Protein AF-A0A258BE53-F1 (afdb_monomer)

pLDDT: mean 77.47, std 18.49, range [34.22, 96.88]

Mean predicted aligned error: 16.56 Å

Structure (mmCIF, N/CA/C/O backbone):
data_AF-A0A258BE53-F1
#
_entry.id   AF-A0A258BE53-F1
#
loop_
_atom_site.group_PDB
_atom_site.id
_atom_site.type_symbol
_atom_site.label_atom_id
_atom_site.label_alt_id
_atom_site.label_comp_id
_atom_site.label_asym_id
_atom_site.label_entity_id
_atom_site.label_seq_id
_atom_site.pdbx_PDB_ins_code
_atom_site.Cartn_x
_atom_site.Cartn_y
_atom_site.Cartn_z
_atom_site.occupancy
_atom_site.B_iso_or_equiv
_atom_site.auth_seq_id
_atom_site.auth_comp_id
_atom_site.auth_asym_id
_atom_site.auth_atom_id
_atom_site.pdbx_PDB_model_num
ATOM 1 N N . MET A 1 1 ? 26.816 39.003 -38.445 1.00 36.84 1 MET A N 1
ATOM 2 C CA . MET A 1 1 ? 25.922 38.685 -37.306 1.00 36.84 1 MET A CA 1
ATOM 3 C C . MET A 1 1 ? 26.754 38.633 -36.028 1.00 36.84 1 MET A C 1
ATOM 5 O O . MET A 1 1 ? 27.629 37.796 -35.931 1.00 36.84 1 MET A O 1
ATOM 9 N N . SER A 1 2 ? 26.745 39.691 -35.216 1.00 37.81 2 SER A N 1
ATOM 10 C CA . SER A 1 2 ? 25.893 39.882 -34.023 1.00 37.81 2 SER A CA 1
ATOM 11 C C . SER A 1 2 ? 26.375 39.076 -32.807 1.00 37.81 2 SER A C 1
ATOM 13 O O . SER A 1 2 ? 25.897 37.981 -32.551 1.00 37.81 2 SER A O 1
ATOM 15 N N . SER A 1 3 ? 27.311 39.652 -32.047 1.00 34.22 3 SER A N 1
ATOM 16 C CA . SER A 1 3 ? 27.552 39.275 -30.652 1.00 34.22 3 SER A CA 1
ATOM 17 C C . SER A 1 3 ? 27.103 40.458 -29.798 1.00 34.22 3 SER A C 1
ATOM 19 O O . SER A 1 3 ? 27.764 41.496 -29.753 1.00 34.22 3 SER A O 1
ATOM 21 N N . LYS A 1 4 ? 25.884 40.365 -29.256 1.00 38.06 4 LYS A N 1
ATOM 22 C CA . LYS A 1 4 ? 25.271 41.420 -28.445 1.00 38.06 4 LYS A CA 1
ATOM 23 C C . LYS A 1 4 ? 25.918 41.414 -27.062 1.00 38.06 4 LYS A C 1
ATOM 25 O O . LYS A 1 4 ? 25.812 40.443 -26.319 1.00 38.06 4 LYS A O 1
ATOM 30 N N . SER A 1 5 ? 26.577 42.522 -26.746 1.00 43.56 5 SER A N 1
ATOM 31 C CA . SER A 1 5 ? 27.077 42.865 -25.422 1.00 43.56 5 SER A CA 1
ATOM 32 C C . SER A 1 5 ? 25.920 42.894 -24.420 1.00 43.56 5 SER A C 1
ATOM 34 O O . SER A 1 5 ? 24.988 43.688 -24.543 1.00 43.56 5 SER A O 1
ATOM 36 N N . ASN A 1 6 ? 25.963 42.014 -23.418 1.00 42.28 6 ASN A N 1
ATOM 37 C CA . ASN A 1 6 ? 24.974 42.027 -22.347 1.00 42.28 6 ASN A CA 1
ATOM 38 C C . ASN A 1 6 ? 25.401 43.013 -21.259 1.00 42.28 6 ASN A C 1
ATOM 40 O O . ASN A 1 6 ? 26.419 42.876 -20.586 1.00 42.28 6 ASN A O 1
ATOM 44 N N . THR A 1 7 ? 24.582 44.051 -21.179 1.00 40.09 7 THR A N 1
ATOM 45 C CA . THR A 1 7 ? 24.640 45.253 -20.362 1.00 40.09 7 THR A CA 1
ATOM 46 C C . THR A 1 7 ? 24.889 44.958 -18.881 1.00 40.09 7 THR A C 1
ATOM 48 O O . THR A 1 7 ? 24.060 44.347 -18.207 1.00 40.09 7 THR A O 1
ATOM 51 N N . PHE A 1 8 ? 26.001 45.477 -18.356 1.00 51.31 8 PHE A N 1
ATOM 52 C CA . PHE A 1 8 ? 26.287 45.571 -16.925 1.00 51.31 8 PHE A CA 1
ATOM 53 C C . PHE A 1 8 ? 25.278 46.533 -16.277 1.00 51.31 8 PHE A C 1
ATOM 55 O O . PHE A 1 8 ? 25.459 47.753 -16.262 1.00 51.31 8 PHE A O 1
ATOM 62 N N . LYS A 1 9 ? 24.152 45.996 -15.797 1.00 51.31 9 LYS A N 1
ATOM 63 C CA . LYS A 1 9 ? 23.159 46.772 -15.050 1.00 51.31 9 LYS A CA 1
ATOM 64 C 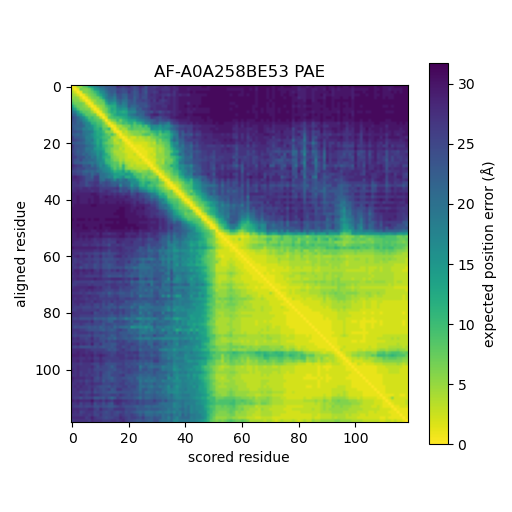C . LYS A 1 9 ? 23.722 47.079 -13.664 1.00 51.31 9 LYS A C 1
ATOM 66 O O . LYS A 1 9 ? 23.693 46.234 -12.775 1.00 51.31 9 LYS A O 1
ATOM 71 N N . LYS A 1 10 ? 24.203 48.316 -13.490 1.00 54.47 10 LYS A N 1
ATOM 72 C CA . LYS A 1 10 ? 24.357 48.977 -12.185 1.00 54.47 10 LYS A CA 1
ATOM 73 C C . LYS A 1 10 ? 23.069 48.772 -11.384 1.00 54.47 10 LYS A C 1
ATOM 75 O O . LYS A 1 10 ? 22.042 49.366 -11.708 1.00 54.47 10 LYS A O 1
ATOM 80 N N . LEU A 1 11 ? 23.125 47.949 -10.344 1.00 50.16 11 LEU A N 1
ATOM 81 C CA . LEU A 1 11 ? 22.054 47.828 -9.365 1.00 50.16 11 LEU A CA 1
ATOM 82 C C . LEU A 1 11 ? 22.609 48.228 -8.004 1.00 50.16 11 LEU A C 1
ATOM 84 O O . LEU A 1 11 ? 23.573 47.671 -7.490 1.00 50.16 11 LEU A O 1
ATOM 88 N N . THR A 1 12 ? 22.001 49.285 -7.487 1.00 52.53 12 THR A N 1
ATOM 89 C CA . THR A 1 12 ? 22.271 49.952 -6.223 1.00 52.53 12 THR A CA 1
ATOM 90 C C . THR A 1 12 ? 22.256 48.965 -5.049 1.00 52.53 12 THR A C 1
ATOM 92 O O . THR A 1 12 ? 21.366 48.120 -4.925 1.00 52.53 12 THR A O 1
ATOM 95 N N . GLY A 1 13 ? 23.274 49.082 -4.190 1.00 56.75 13 GLY A N 1
ATOM 96 C CA . GLY A 1 13 ? 23.774 48.032 -3.294 1.00 56.75 13 GLY A CA 1
ATOM 97 C C . GLY A 1 13 ? 22.817 47.441 -2.254 1.00 56.75 13 GLY A C 1
ATOM 98 O O . GLY A 1 13 ? 23.147 46.421 -1.672 1.00 56.75 13 GLY A O 1
ATOM 99 N N . SER A 1 14 ? 21.619 47.987 -2.039 1.00 56.69 14 SER A N 1
ATOM 100 C CA . SER A 1 14 ? 20.664 47.442 -1.056 1.00 56.69 14 SER A CA 1
ATOM 101 C C . SER A 1 14 ? 19.747 46.351 -1.639 1.00 56.69 14 SER A C 1
ATOM 103 O O . SER A 1 14 ? 19.469 45.347 -0.986 1.00 56.69 14 SER A O 1
ATOM 105 N N . LYS A 1 15 ? 19.341 46.476 -2.911 1.00 57.78 15 LYS A N 1
ATOM 106 C CA . LYS A 1 15 ? 18.395 45.545 -3.565 1.00 57.78 15 LYS A CA 1
ATOM 107 C C . LYS A 1 15 ? 19.070 44.238 -3.996 1.00 57.78 15 LYS A C 1
ATOM 109 O O . LYS A 1 15 ? 18.453 43.179 -3.977 1.00 57.78 15 LYS A O 1
ATOM 114 N N . SER A 1 16 ? 20.360 44.316 -4.337 1.00 57.75 16 SER A N 1
ATOM 115 C CA . SER A 1 16 ? 21.184 43.167 -4.732 1.00 57.75 16 SER A CA 1
ATOM 116 C C . SER A 1 16 ? 21.460 42.214 -3.566 1.00 57.75 16 SER A C 1
ATOM 118 O O . SER A 1 16 ? 21.473 41.001 -3.758 1.00 57.75 16 SER A O 1
ATOM 120 N N . LEU A 1 17 ? 21.646 42.754 -2.356 1.00 60.38 17 LEU A N 1
ATOM 121 C CA . LEU A 1 17 ? 21.805 41.958 -1.137 1.00 60.38 17 LEU A CA 1
ATOM 122 C C . LEU A 1 17 ? 20.520 41.194 -0.814 1.00 60.38 17 LEU A C 1
ATOM 124 O O . LEU A 1 17 ? 20.570 40.005 -0.516 1.00 60.38 17 LEU A O 1
ATOM 128 N N . TRP A 1 18 ? 19.364 41.845 -0.961 1.00 66.31 18 TRP A N 1
ATOM 129 C CA . TRP A 1 18 ? 18.077 41.223 -0.664 1.00 66.31 18 TRP A CA 1
ATOM 130 C C . TRP A 1 18 ? 17.723 40.110 -1.659 1.00 66.31 18 TRP A C 1
ATOM 132 O O . TRP A 1 18 ? 17.343 39.018 -1.245 1.00 66.31 18 TRP A O 1
ATOM 142 N N . CYS A 1 19 ? 17.961 40.319 -2.958 1.00 66.44 19 CYS A N 1
ATOM 143 C CA . CYS A 1 19 ? 17.810 39.268 -3.969 1.00 66.44 19 CYS A CA 1
ATOM 144 C C . CYS A 1 19 ? 18.753 38.075 -3.738 1.00 66.44 19 CYS A C 1
ATOM 146 O O . CYS A 1 19 ? 18.335 36.938 -3.937 1.00 66.44 19 CYS A O 1
ATOM 148 N N . SER A 1 20 ? 19.991 38.316 -3.292 1.00 71.38 20 SER A N 1
ATOM 149 C CA . SER A 1 20 ? 20.946 37.242 -2.987 1.00 71.38 20 SER A CA 1
ATOM 150 C C . SER A 1 20 ? 20.517 36.430 -1.759 1.00 71.38 20 SER A C 1
ATOM 152 O O . SER A 1 20 ? 20.527 35.205 -1.804 1.00 71.38 20 SER A O 1
ATOM 154 N N . VAL A 1 21 ? 20.037 37.084 -0.694 1.00 76.75 21 VAL A N 1
ATOM 155 C CA . VAL A 1 21 ? 19.509 36.398 0.501 1.00 76.75 21 VAL A CA 1
ATOM 156 C C . VAL A 1 21 ? 18.272 35.562 0.164 1.00 76.75 21 VAL A C 1
ATOM 158 O O . VAL A 1 21 ? 18.188 34.410 0.582 1.00 76.75 21 VAL A O 1
ATOM 161 N N . PHE A 1 22 ? 17.338 36.092 -0.634 1.00 79.94 22 PHE A N 1
ATOM 162 C CA . PHE A 1 22 ? 16.182 35.313 -1.090 1.00 79.94 22 PHE A CA 1
ATOM 163 C C . PHE A 1 22 ? 16.595 34.132 -1.977 1.00 79.94 22 PHE A C 1
ATOM 165 O O . PHE A 1 22 ? 16.084 33.029 -1.790 1.00 79.94 22 PHE A O 1
ATOM 172 N N . ALA A 1 23 ? 17.549 34.324 -2.893 1.00 79.00 23 ALA A N 1
ATOM 173 C CA . ALA A 1 23 ? 18.056 33.246 -3.738 1.00 79.00 23 ALA A CA 1
ATOM 174 C C . ALA A 1 23 ? 18.759 32.147 -2.919 1.00 79.00 23 ALA A C 1
ATOM 176 O O . ALA A 1 23 ? 18.492 30.966 -3.132 1.00 79.00 23 ALA A O 1
ATOM 177 N N . ILE A 1 24 ? 19.597 32.518 -1.945 1.00 77.12 24 ILE A N 1
ATOM 178 C CA . ILE A 1 24 ? 20.299 31.570 -1.065 1.00 77.12 24 ILE A CA 1
ATOM 179 C C . ILE A 1 24 ? 19.302 30.810 -0.177 1.00 77.12 24 ILE A C 1
ATOM 181 O O . ILE A 1 24 ? 19.406 29.590 -0.060 1.00 77.12 24 ILE A O 1
ATOM 185 N N . SER A 1 25 ? 18.293 31.487 0.382 1.00 80.00 25 SER A N 1
ATOM 186 C CA . SER A 1 25 ? 17.240 30.838 1.177 1.00 80.00 25 SER A CA 1
ATOM 187 C C . SER A 1 25 ? 16.433 29.819 0.367 1.00 80.00 25 SER A C 1
ATOM 189 O O . SER A 1 25 ? 16.170 28.724 0.861 1.00 80.00 25 SER A O 1
ATOM 191 N N . ILE A 1 26 ? 16.081 30.135 -0.886 1.00 79.19 26 ILE A N 1
ATOM 192 C CA . ILE A 1 26 ? 15.365 29.204 -1.774 1.00 79.19 26 ILE A CA 1
ATOM 193 C C . ILE A 1 26 ? 16.244 27.990 -2.117 1.00 79.19 26 ILE A C 1
ATOM 195 O O . ILE A 1 26 ? 15.764 26.859 -2.059 1.00 79.19 26 ILE A O 1
ATOM 199 N N . ILE A 1 27 ? 17.533 28.190 -2.412 1.00 73.75 27 ILE A N 1
ATOM 200 C CA . ILE A 1 27 ? 18.466 27.089 -2.718 1.00 73.75 27 ILE A CA 1
ATOM 201 C C . ILE A 1 27 ? 18.666 26.172 -1.499 1.00 73.75 27 ILE A C 1
ATOM 203 O O . ILE A 1 27 ? 18.610 24.950 -1.651 1.00 73.75 27 ILE A O 1
ATOM 207 N N . SER A 1 28 ? 18.817 26.728 -0.290 1.00 71.94 28 SER A N 1
ATOM 208 C CA . SER A 1 28 ? 18.884 25.932 0.948 1.00 71.94 28 SER A CA 1
ATOM 209 C C . SER A 1 28 ? 17.609 25.122 1.195 1.00 71.94 28 SER A C 1
ATOM 211 O O . SER A 1 28 ? 17.692 23.972 1.622 1.00 71.94 28 SER A O 1
ATOM 213 N N . PHE A 1 29 ? 16.431 25.676 0.887 1.00 72.50 29 PHE A N 1
ATOM 214 C CA . PHE A 1 29 ? 15.165 24.945 1.021 1.00 72.50 29 PHE A CA 1
ATOM 215 C C . PHE A 1 29 ? 15.043 23.782 0.021 1.00 72.50 29 PHE A C 1
ATOM 217 O O . PHE A 1 29 ? 14.487 22.738 0.357 1.00 72.50 29 PHE A O 1
ATOM 224 N N . ILE A 1 30 ? 15.592 23.925 -1.191 1.00 68.06 30 ILE A N 1
ATOM 225 C CA . ILE A 1 30 ? 15.527 22.889 -2.237 1.00 68.06 30 ILE A CA 1
ATOM 226 C C . ILE A 1 30 ? 16.463 21.704 -1.931 1.00 68.06 30 ILE A C 1
ATOM 228 O O . ILE A 1 30 ? 16.130 20.563 -2.256 1.00 68.06 30 ILE A O 1
ATOM 232 N N . ALA A 1 31 ? 17.590 21.925 -1.246 1.00 62.47 31 ALA A N 1
ATOM 233 C CA . ALA A 1 31 ? 18.537 20.856 -0.908 1.00 62.47 31 ALA A CA 1
ATOM 234 C C . ALA A 1 31 ? 18.011 19.855 0.149 1.00 62.47 31 ALA A C 1
ATOM 236 O O . ALA A 1 31 ? 18.534 18.746 0.254 1.00 62.47 31 ALA A O 1
ATOM 237 N N . GLY A 1 32 ? 16.957 20.203 0.900 1.00 56.09 32 GLY A N 1
ATOM 238 C CA . GLY A 1 32 ? 16.388 19.352 1.955 1.00 56.09 32 GLY A CA 1
ATOM 239 C C . GLY A 1 32 ? 15.483 18.208 1.476 1.00 56.09 32 GLY A C 1
ATOM 240 O O . GLY A 1 32 ? 15.170 17.318 2.260 1.00 56.09 32 GLY A O 1
ATOM 241 N N . CYS A 1 33 ? 15.062 18.190 0.205 1.00 66.00 33 CYS A N 1
ATOM 242 C CA . CYS A 1 33 ? 14.137 17.166 -0.315 1.00 66.00 33 CYS A CA 1
ATOM 243 C C . CYS A 1 33 ? 14.817 15.916 -0.904 1.00 66.00 33 CYS A C 1
ATOM 245 O O . CYS A 1 33 ? 14.126 15.040 -1.424 1.00 66.00 33 CYS A O 1
ATOM 247 N N . SER A 1 34 ? 16.145 15.795 -0.834 1.00 63.41 34 SER A N 1
ATOM 248 C CA . SER A 1 34 ? 16.858 14.638 -1.387 1.00 63.41 34 SER A CA 1
ATOM 249 C C . SER A 1 34 ? 17.144 13.596 -0.304 1.00 63.41 34 SER A C 1
ATOM 251 O O . SER A 1 34 ? 18.252 13.523 0.225 1.00 63.41 34 SER A O 1
ATOM 253 N N . THR A 1 35 ? 16.160 12.758 0.017 1.00 66.75 35 THR A N 1
ATOM 254 C CA . THR A 1 35 ? 16.418 11.508 0.743 1.00 66.75 35 THR A CA 1
ATOM 255 C C . THR A 1 35 ? 17.092 10.507 -0.209 1.00 66.75 35 THR A C 1
ATOM 257 O O . THR A 1 35 ? 16.497 10.133 -1.223 1.00 66.75 35 THR A O 1
ATOM 260 N N . PRO A 1 36 ? 18.341 10.072 0.051 1.00 64.38 36 PRO A N 1
ATOM 261 C CA . PRO A 1 36 ? 18.986 9.063 -0.779 1.00 64.38 36 PRO A CA 1
ATOM 262 C C . PRO A 1 36 ? 18.212 7.735 -0.687 1.00 64.38 36 PRO A C 1
ATOM 264 O O . PRO A 1 36 ? 17.760 7.358 0.398 1.00 64.38 36 PRO A O 1
ATOM 267 N N . PRO A 1 37 ? 18.031 7.001 -1.800 1.00 55.81 37 PRO A N 1
ATOM 268 C CA . PRO A 1 37 ? 17.306 5.738 -1.787 1.00 55.81 37 PRO A CA 1
ATOM 269 C C . PRO A 1 37 ? 18.117 4.660 -1.053 1.00 55.81 37 PRO A C 1
ATOM 271 O O . PRO A 1 37 ? 19.003 4.029 -1.626 1.00 55.81 37 PRO A O 1
ATOM 274 N N . THR A 1 38 ? 17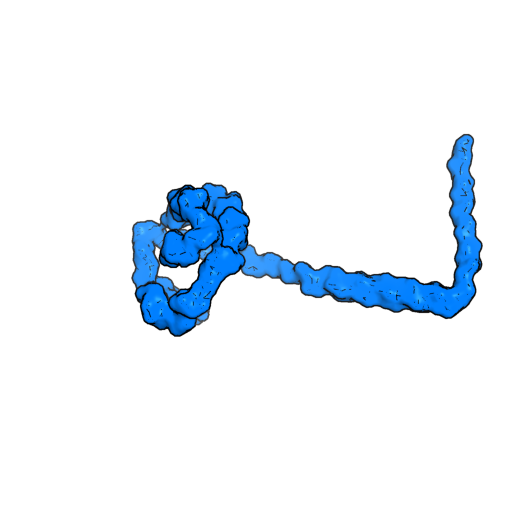.781 4.390 0.209 1.00 55.00 38 THR A N 1
ATOM 275 C CA . THR A 1 38 ? 18.332 3.264 0.982 1.00 55.00 38 THR A CA 1
ATOM 276 C C . THR A 1 38 ? 17.691 1.944 0.546 1.00 55.00 38 THR A C 1
ATOM 278 O O . THR A 1 38 ? 16.901 1.343 1.274 1.00 55.00 38 THR A O 1
ATOM 281 N N . ARG A 1 39 ? 17.998 1.465 -0.663 1.00 56.62 39 ARG A N 1
ATOM 282 C CA . ARG A 1 39 ? 17.639 0.099 -1.075 1.00 56.62 39 ARG A CA 1
ATOM 283 C C . ARG A 1 39 ? 18.890 -0.694 -1.425 1.00 56.62 39 ARG A C 1
ATOM 285 O O . ARG A 1 39 ? 19.246 -0.839 -2.587 1.00 56.62 39 ARG A O 1
ATOM 292 N N . GLY A 1 40 ? 19.514 -1.247 -0.387 1.00 46.94 40 GLY A N 1
ATOM 293 C CA . GLY A 1 40 ? 20.420 -2.380 -0.526 1.00 46.94 40 GLY A CA 1
ATOM 294 C C . GLY A 1 40 ? 19.647 -3.593 -1.046 1.00 46.94 40 GLY A C 1
ATOM 295 O O . GLY A 1 40 ? 18.650 -4.024 -0.465 1.00 46.94 40 GLY A O 1
ATOM 296 N N . THR A 1 41 ? 20.083 -4.114 -2.185 1.00 53.88 41 THR A N 1
ATOM 297 C CA . THR A 1 41 ? 19.580 -5.329 -2.825 1.00 53.88 41 THR A CA 1
ATOM 298 C C . THR A 1 41 ? 20.098 -6.562 -2.088 1.00 53.88 41 THR A C 1
ATOM 300 O O . THR A 1 41 ? 21.096 -7.152 -2.485 1.00 53.88 41 THR A O 1
ATOM 303 N N . ALA A 1 42 ? 19.433 -6.949 -1.002 1.00 56.28 42 ALA A N 1
ATOM 304 C CA . ALA A 1 42 ? 19.614 -8.260 -0.381 1.00 56.28 42 ALA A CA 1
ATOM 305 C C . ALA A 1 42 ? 18.372 -8.644 0.438 1.00 56.28 42 ALA A C 1
ATOM 307 O O . ALA A 1 42 ? 18.421 -8.725 1.660 1.00 56.28 42 ALA A O 1
ATOM 308 N N . TYR A 1 43 ? 17.241 -8.881 -0.227 1.00 54.72 43 TYR A N 1
ATOM 309 C CA . TYR A 1 43 ? 16.183 -9.696 0.370 1.00 54.72 43 TYR A CA 1
ATOM 310 C C . TYR A 1 43 ? 16.102 -10.985 -0.435 1.00 54.72 43 TYR A C 1
ATOM 312 O O . TYR A 1 43 ? 15.670 -10.982 -1.589 1.00 54.72 43 TYR A O 1
ATOM 320 N N . ARG A 1 44 ? 16.632 -12.063 0.150 1.00 58.00 44 ARG A N 1
ATOM 321 C CA . ARG A 1 44 ? 16.487 -13.417 -0.376 1.00 58.00 44 ARG A CA 1
ATOM 322 C C . ARG A 1 44 ? 15.006 -13.779 -0.311 1.00 58.00 44 ARG A C 1
ATOM 324 O O . ARG A 1 44 ? 14.417 -13.753 0.761 1.00 58.00 44 ARG A O 1
ATOM 331 N N . SER A 1 45 ? 14.448 -14.078 -1.475 1.00 56.97 45 SER A N 1
ATOM 332 C CA . SER A 1 45 ? 13.149 -14.713 -1.667 1.00 56.97 45 SER A CA 1
ATOM 333 C C . SER A 1 45 ? 13.045 -15.988 -0.816 1.00 56.97 45 SER A C 1
ATOM 335 O O . SER A 1 45 ? 13.799 -16.938 -1.036 1.00 56.97 45 SER A O 1
ATOM 337 N N . SER A 1 46 ? 12.154 -15.982 0.179 1.00 52.72 46 SER A N 1
ATOM 338 C CA . SER A 1 46 ? 11.697 -17.164 0.911 1.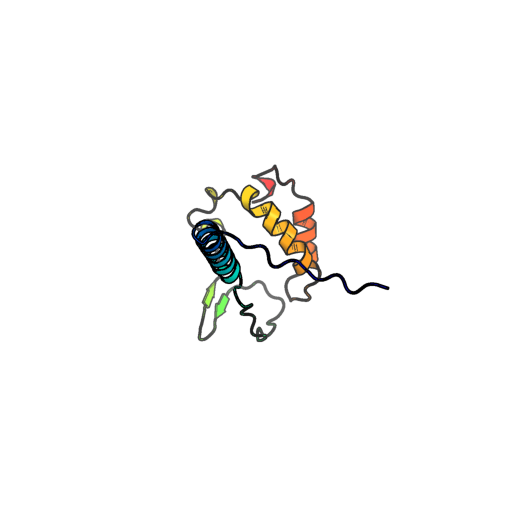00 52.72 46 SER A CA 1
ATOM 339 C C . SER A 1 46 ? 10.238 -17.446 0.540 1.00 52.72 46 SER A C 1
ATOM 341 O O . SER A 1 46 ? 9.326 -16.787 1.032 1.00 52.72 46 SER A O 1
ATOM 343 N N . GLY A 1 47 ? 10.053 -18.427 -0.345 1.00 50.03 47 GLY A N 1
ATOM 344 C CA . GLY A 1 47 ? 8.820 -18.705 -1.074 1.00 50.03 47 GLY A CA 1
ATOM 345 C C . GLY A 1 47 ? 7.524 -18.771 -0.260 1.00 50.03 47 GLY A C 1
ATOM 346 O O . GLY A 1 47 ? 7.465 -19.343 0.819 1.00 50.03 47 GLY A O 1
ATOM 347 N N . GLY A 1 48 ? 6.449 -18.276 -0.881 1.00 52.47 48 GLY A N 1
ATOM 348 C CA . GLY A 1 48 ? 5.240 -19.063 -1.159 1.00 52.47 48 GLY A CA 1
ATOM 349 C C . GLY A 1 48 ? 4.390 -19.609 -0.007 1.00 52.47 48 GLY A C 1
ATOM 350 O O . 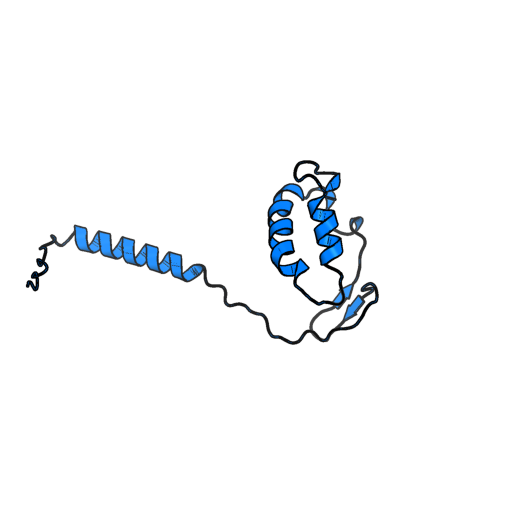GLY A 1 48 ? 3.479 -20.381 -0.290 1.00 52.47 48 GLY A O 1
ATOM 351 N N . ALA A 1 49 ? 4.623 -19.227 1.247 1.00 52.94 49 ALA A N 1
ATOM 352 C CA . ALA A 1 49 ? 3.742 -19.546 2.371 1.00 52.94 49 ALA A CA 1
ATOM 353 C C . ALA A 1 49 ? 3.360 -18.266 3.123 1.00 52.94 49 ALA A C 1
ATOM 355 O O . ALA A 1 49 ? 4.164 -17.340 3.232 1.00 52.94 49 ALA A O 1
ATOM 356 N N . ALA A 1 50 ? 2.119 -18.197 3.621 1.00 59.09 50 ALA A N 1
ATOM 357 C CA . ALA A 1 50 ? 1.650 -17.066 4.419 1.00 59.09 50 ALA A CA 1
ATOM 358 C C . ALA A 1 50 ? 2.645 -16.799 5.570 1.00 59.09 50 ALA A C 1
ATOM 360 O O . ALA A 1 50 ? 3.024 -17.751 6.260 1.00 59.09 50 ALA A O 1
ATOM 361 N N . PRO A 1 51 ? 3.111 -15.552 5.771 1.00 59.03 51 PRO A N 1
ATOM 362 C CA . PRO A 1 51 ? 4.221 -15.272 6.671 1.00 59.03 51 PRO A CA 1
ATOM 363 C C . PRO A 1 51 ? 3.739 -15.398 8.117 1.00 59.03 51 PRO A C 1
ATOM 365 O O . PRO A 1 51 ? 3.257 -14.436 8.701 1.00 59.03 51 PRO A O 1
ATOM 368 N N . GLY A 1 52 ? 3.836 -16.595 8.697 1.00 67.12 52 GLY A N 1
ATOM 369 C CA . GLY A 1 52 ? 3.488 -16.814 10.102 1.00 67.12 52 GLY A CA 1
ATOM 370 C C . GLY A 1 52 ? 4.443 -16.066 11.028 1.00 67.12 52 GLY A C 1
ATOM 371 O O . GLY A 1 52 ? 4.017 -15.451 12.002 1.00 67.12 52 GLY A O 1
ATOM 372 N N . SER A 1 53 ? 5.737 -16.057 10.700 1.00 74.12 53 SER A N 1
ATOM 373 C CA . SER A 1 53 ? 6.755 -15.245 11.367 1.00 74.12 53 SER A CA 1
ATOM 374 C C . SER A 1 53 ? 8.032 -15.190 10.524 1.00 74.12 53 SER A C 1
ATOM 376 O O . SER A 1 53 ? 8.453 -16.204 9.973 1.00 74.12 53 SER A O 1
ATOM 378 N N . TYR A 1 54 ? 8.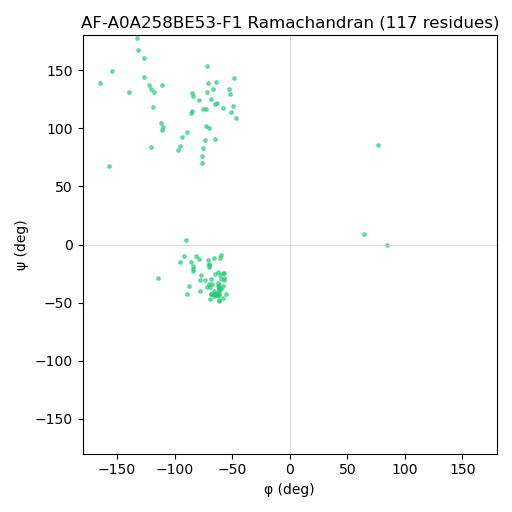670 -14.025 10.444 1.00 85.38 54 TYR A N 1
ATOM 379 C CA . TYR A 1 54 ? 10.028 -13.854 9.919 1.00 85.38 54 TYR A CA 1
ATOM 380 C C . TYR A 1 54 ? 10.945 -13.483 11.084 1.00 85.38 54 TYR A C 1
ATOM 382 O O . TYR A 1 54 ? 10.574 -12.646 11.900 1.00 85.38 54 TYR A O 1
ATOM 390 N N . SER A 1 55 ? 12.147 -14.053 11.160 1.00 90.38 55 SER A N 1
ATOM 391 C CA . SER A 1 55 ? 13.128 -13.702 12.191 1.00 90.38 55 SER A CA 1
ATOM 392 C C . SER A 1 55 ? 14.526 -13.635 11.591 1.00 90.38 55 SER A C 1
ATOM 394 O O . SER A 1 55 ? 14.954 -14.550 10.890 1.00 90.38 55 SER A O 1
ATOM 396 N N . SER A 1 56 ? 15.249 -12.559 11.883 1.00 90.62 56 SER A N 1
ATOM 397 C CA . SER A 1 56 ? 16.668 -12.380 11.576 1.00 90.62 56 SER A CA 1
ATOM 398 C C . SER A 1 56 ? 17.409 -11.860 12.810 1.00 90.62 56 SER A C 1
ATOM 400 O O . SER A 1 56 ? 16.798 -11.574 13.836 1.00 90.62 56 SER A O 1
ATOM 402 N N . SER A 1 57 ? 18.729 -11.691 12.716 1.00 93.56 57 SER A N 1
ATOM 403 C CA . SER A 1 57 ? 19.527 -11.057 13.775 1.00 93.56 57 SER A CA 1
ATOM 404 C C . SER A 1 57 ? 19.203 -9.573 14.004 1.00 93.56 57 SER A C 1
ATOM 406 O O . SER A 1 57 ? 19.677 -9.003 14.981 1.00 93.56 57 SER A O 1
ATOM 408 N N . ILE A 1 58 ? 18.432 -8.941 13.108 1.00 93.06 58 ILE A N 1
ATOM 409 C CA . ILE A 1 58 ? 18.141 -7.496 13.126 1.00 93.06 58 ILE A CA 1
ATOM 410 C C . ILE A 1 58 ? 16.652 -7.218 13.384 1.00 93.06 58 ILE A C 1
ATOM 412 O O . ILE A 1 58 ? 16.320 -6.173 13.936 1.00 93.06 58 ILE A O 1
ATOM 416 N N . ALA A 1 59 ? 15.744 -8.116 12.987 1.00 92.75 59 ALA A N 1
ATOM 417 C CA . ALA A 1 59 ? 14.307 -7.905 13.155 1.00 92.75 59 ALA A CA 1
ATOM 418 C C . ALA A 1 59 ? 13.522 -9.218 13.228 1.00 92.75 59 ALA A C 1
ATOM 420 O O . ALA A 1 59 ? 13.857 -10.195 12.554 1.00 92.75 59 ALA A O 1
ATOM 421 N N . SER A 1 60 ? 12.420 -9.193 13.975 1.00 90.81 60 SER A N 1
ATOM 422 C CA . SER A 1 60 ? 11.385 -10.222 13.969 1.00 90.81 60 SER A CA 1
ATOM 423 C C . SER A 1 60 ? 10.038 -9.613 13.567 1.00 90.81 60 SER A C 1
ATOM 425 O O . SER A 1 60 ? 9.648 -8.551 14.048 1.00 90.81 60 SER A O 1
ATOM 427 N N . PHE A 1 61 ? 9.327 -10.278 12.661 1.00 90.94 61 PHE A N 1
ATOM 428 C CA . PHE A 1 61 ? 7.962 -9.943 12.266 1.00 90.94 61 PHE A CA 1
ATOM 429 C C . PHE A 1 61 ? 7.059 -11.117 12.613 1.00 90.94 61 PHE A C 1
ATOM 431 O O . PHE 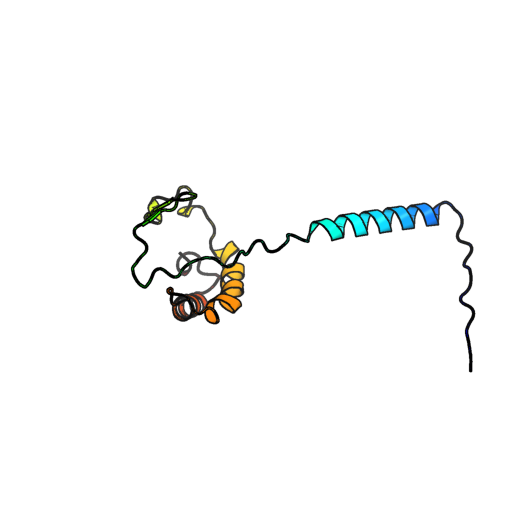A 1 61 ? 7.365 -12.254 12.256 1.00 90.94 61 PHE A O 1
ATOM 438 N N . GLN A 1 62 ? 5.942 -10.838 13.273 1.00 90.31 62 GLN A N 1
ATOM 439 C CA . GLN A 1 62 ? 4.911 -11.822 13.588 1.00 90.31 62 GLN A CA 1
ATOM 440 C C . GLN A 1 62 ? 3.587 -11.362 12.991 1.00 90.31 62 GLN A C 1
ATOM 442 O O . GLN A 1 62 ? 3.249 -10.179 13.066 1.00 90.31 62 GLN A O 1
ATOM 447 N N . ALA A 1 63 ? 2.847 -12.288 12.384 1.00 90.31 63 ALA A N 1
ATOM 448 C CA . ALA A 1 63 ? 1.509 -11.986 11.905 1.00 90.31 63 ALA A CA 1
ATOM 449 C C . ALA A 1 63 ? 0.548 -11.834 13.090 1.00 90.31 63 ALA A C 1
ATOM 451 O O . ALA A 1 63 ? 0.489 -12.688 13.973 1.00 90.31 63 ALA A O 1
ATOM 452 N N . VAL A 1 64 ? -0.229 -10.756 13.074 1.00 91.50 64 VAL A N 1
ATOM 453 C CA . VAL A 1 64 ? -1.304 -10.485 14.031 1.00 91.50 64 VAL A CA 1
ATOM 454 C C . VAL A 1 64 ? -2.594 -10.203 13.269 1.00 91.50 64 VAL A C 1
ATOM 456 O O . VAL A 1 64 ? -2.568 -9.891 12.077 1.00 91.50 64 VAL A O 1
ATOM 459 N N . SER A 1 65 ? -3.735 -10.327 13.941 1.00 92.12 65 SER A N 1
ATOM 460 C CA . SER A 1 65 ? -5.011 -9.910 13.362 1.00 92.12 65 SER A CA 1
ATOM 461 C C . SER A 1 65 ? -5.097 -8.382 13.292 1.00 92.12 65 SER A C 1
ATOM 463 O O . SER A 1 65 ? -4.509 -7.678 14.111 1.00 92.12 65 SER A O 1
ATOM 465 N N . TRP A 1 66 ? -5.888 -7.855 12.354 1.00 90.62 66 TRP A N 1
ATOM 466 C CA . TRP A 1 66 ? -6.131 -6.410 12.241 1.00 90.62 66 TRP A CA 1
ATOM 467 C C . TRP A 1 66 ? -6.712 -5.794 13.522 1.00 90.62 66 TRP A C 1
ATOM 469 O O . TRP A 1 66 ? -6.405 -4.656 13.852 1.00 90.62 66 TRP A O 1
ATOM 479 N N . GLY A 1 67 ? -7.491 -6.563 14.292 1.00 92.06 67 GLY A N 1
ATOM 480 C CA . GLY A 1 67 ? -8.039 -6.120 15.578 1.00 92.06 67 GLY A CA 1
ATOM 481 C C . GLY A 1 67 ? -7.009 -5.996 16.707 1.00 92.06 67 GLY A C 1
ATOM 482 O O . GLY A 1 67 ? -7.315 -5.395 17.729 1.00 92.06 67 GLY A O 1
ATOM 483 N N . ALA A 1 68 ? -5.799 -6.542 16.544 1.00 93.94 68 ALA A N 1
ATOM 484 C CA . ALA A 1 68 ? -4.718 -6.385 17.517 1.00 93.94 68 ALA A CA 1
ATOM 485 C C . ALA A 1 68 ? -3.965 -5.049 17.367 1.00 93.94 68 ALA A C 1
ATOM 487 O O . ALA A 1 68 ? -3.148 -4.711 18.222 1.00 93.94 68 ALA A O 1
ATOM 488 N N . LEU A 1 69 ? -4.210 -4.298 16.286 1.00 92.31 69 LEU A N 1
ATOM 489 C CA . LEU A 1 69 ? -3.559 -3.017 16.031 1.00 92.31 69 LEU A CA 1
ATOM 490 C C . LEU A 1 69 ? -4.317 -1.882 16.751 1.00 92.31 69 LEU A C 1
ATOM 492 O O . LEU A 1 69 ? -5.464 -1.597 16.394 1.00 92.31 69 LEU A O 1
ATOM 496 N N . PRO A 1 70 ? -3.709 -1.208 17.747 1.00 94.44 70 PRO A N 1
ATOM 497 C CA . PRO A 1 70 ? -4.354 -0.091 18.430 1.00 94.44 70 PRO A CA 1
ATOM 498 C C . PRO A 1 70 ? -4.533 1.082 17.460 1.00 94.44 70 PRO A C 1
ATOM 500 O O . PRO A 1 70 ? -3.598 1.441 16.746 1.00 94.44 70 PRO A O 1
ATOM 503 N N . GLY A 1 71 ? -5.720 1.690 17.433 1.00 91.94 71 GLY A N 1
ATOM 504 C CA . GLY A 1 71 ? -6.008 2.803 16.521 1.00 91.94 71 GLY A CA 1
ATOM 505 C C . GLY A 1 71 ? -6.452 2.386 15.111 1.00 91.94 71 GLY A C 1
ATOM 506 O O . GLY A 1 71 ? -6.694 3.253 14.273 1.00 91.94 71 GLY A O 1
ATOM 507 N N . TRP A 1 72 ? -6.539 1.082 14.807 1.00 91.75 72 TRP A N 1
ATOM 508 C CA . TRP A 1 72 ? -6.853 0.612 13.451 1.00 91.75 72 TRP A CA 1
ATOM 509 C C . TRP A 1 72 ? -8.239 1.042 12.960 1.00 91.75 72 TRP A C 1
ATOM 511 O O . TRP A 1 72 ? -8.415 1.336 11.779 1.00 91.75 72 TRP A O 1
ATOM 521 N N . GLN A 1 73 ? -9.229 1.099 13.852 1.00 91.00 73 GLN A N 1
ATOM 522 C CA . GLN A 1 73 ? -10.598 1.464 13.475 1.00 91.00 73 GLN A CA 1
ATOM 523 C C . GLN A 1 73 ? -10.817 2.974 13.419 1.00 91.00 73 GLN A C 1
ATOM 525 O O . GLN A 1 73 ? -11.778 3.440 12.798 1.00 91.00 73 GLN A O 1
ATOM 530 N N . GLU A 1 74 ? -9.934 3.729 14.054 1.00 92.19 74 GLU A N 1
ATOM 531 C CA . GLU A 1 74 ? -9.933 5.180 14.112 1.00 92.19 74 GLU A CA 1
ATOM 532 C C . GLU A 1 74 ? -9.261 5.795 12.875 1.00 92.19 74 GLU A C 1
ATOM 534 O O . GLU A 1 74 ? -9.568 6.934 12.521 1.00 92.19 74 GLU A O 1
ATOM 539 N N . ASP A 1 75 ? -8.388 5.046 12.190 1.00 90.31 75 ASP A N 1
ATOM 540 C CA . ASP A 1 75 ? -7.706 5.520 10.987 1.00 90.31 75 ASP A CA 1
ATOM 541 C C . ASP A 1 75 ? -8.654 5.637 9.775 1.00 90.31 75 ASP A C 1
ATOM 543 O O . ASP A 1 75 ? -9.521 4.789 9.499 1.00 90.31 75 ASP A O 1
ATOM 547 N N . SER A 1 76 ? -8.469 6.718 9.018 1.00 91.12 76 SER A N 1
ATOM 548 C CA . SER A 1 76 ? -9.236 7.021 7.814 1.00 91.12 76 SER A CA 1
ATOM 549 C C . SER A 1 76 ? -8.483 6.535 6.583 1.00 91.12 76 SER A C 1
ATOM 551 O O . SER A 1 76 ? -7.802 7.294 5.888 1.00 91.12 76 SER A O 1
ATOM 553 N N . LEU A 1 77 ? -8.658 5.254 6.257 1.00 92.75 77 LEU A N 1
ATOM 554 C CA . LEU A 1 77 ? -7.975 4.628 5.119 1.00 92.75 77 LEU A CA 1
ATOM 555 C C . LEU A 1 77 ? -8.261 5.318 3.771 1.00 92.75 77 LEU A C 1
ATOM 557 O O . LEU A 1 77 ? -7.428 5.275 2.863 1.00 92.75 77 LEU A O 1
ATOM 561 N N . ALA A 1 78 ? -9.391 6.024 3.638 1.00 93.25 78 ALA A N 1
ATOM 562 C CA . ALA A 1 78 ? -9.694 6.829 2.454 1.00 93.25 78 ALA A CA 1
ATOM 563 C C . ALA A 1 78 ? -8.651 7.932 2.191 1.00 93.25 78 ALA A C 1
ATOM 565 O O . ALA A 1 78 ? -8.403 8.269 1.032 1.00 93.25 78 ALA A O 1
ATOM 566 N N . GLN A 1 79 ? -7.995 8.462 3.231 1.00 93.44 79 GLN A N 1
ATOM 567 C CA . GLN A 1 79 ? -6.910 9.439 3.076 1.00 93.44 79 GLN A CA 1
ATOM 568 C C . GLN A 1 79 ? -5.649 8.805 2.472 1.00 93.44 79 GLN A C 1
ATOM 570 O O . GLN A 1 79 ? -4.955 9.441 1.675 1.00 93.44 79 GLN A O 1
ATOM 575 N N . ALA A 1 80 ? -5.372 7.540 2.796 1.00 93.25 80 ALA A N 1
ATOM 576 C CA . ALA A 1 80 ? -4.220 6.799 2.284 1.00 93.25 80 ALA A CA 1
ATOM 577 C C . ALA A 1 80 ? -4.473 6.156 0.906 1.00 93.25 80 ALA A C 1
ATOM 579 O O . ALA A 1 80 ? -3.528 5.879 0.158 1.00 93.25 80 ALA A O 1
ATOM 580 N N . TRP A 1 81 ? -5.737 5.952 0.527 1.00 95.69 81 TRP A N 1
ATOM 581 C CA . TRP A 1 81 ? -6.117 5.214 -0.680 1.00 95.69 81 TRP A CA 1
ATOM 582 C C . TRP A 1 81 ? -5.496 5.737 -1.991 1.00 95.69 81 TRP A C 1
ATOM 584 O O . TRP A 1 81 ? -4.982 4.933 -2.775 1.00 95.69 81 TRP A O 1
ATOM 594 N N . PRO A 1 82 ? -5.415 7.059 -2.254 1.00 94.81 82 PRO A N 1
ATOM 595 C CA . PRO A 1 82 ? -4.765 7.558 -3.468 1.00 94.81 82 PRO A CA 1
ATOM 596 C C . PRO A 1 82 ? -3.270 7.208 -3.541 1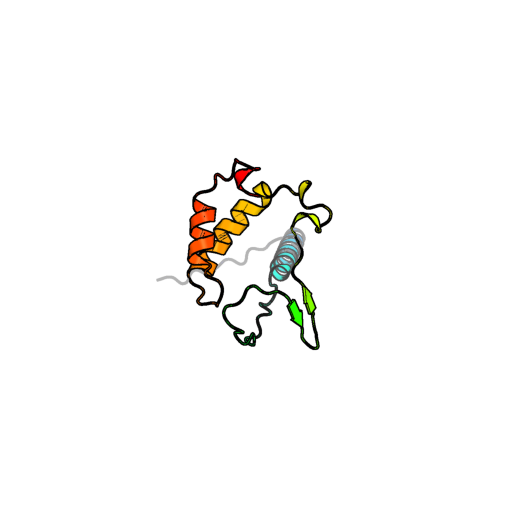.00 94.81 82 PRO A C 1
ATOM 598 O O . PRO A 1 82 ? -2.736 6.974 -4.629 1.00 94.81 82 PRO A O 1
ATOM 601 N N . ALA A 1 83 ? -2.580 7.157 -2.398 1.00 95.81 83 ALA A N 1
ATOM 602 C CA . ALA A 1 83 ? -1.176 6.755 -2.333 1.00 95.81 83 ALA A CA 1
ATOM 603 C C . ALA A 1 83 ? -1.009 5.248 -2.583 1.00 95.81 83 ALA A C 1
ATOM 605 O O . ALA A 1 83 ? -0.067 4.830 -3.269 1.00 95.81 83 ALA A O 1
ATOM 606 N N . TRP A 1 84 ? -1.955 4.439 -2.105 1.00 96.31 84 TRP A N 1
ATOM 607 C CA . TRP A 1 84 ? -2.011 3.009 -2.396 1.00 96.31 84 TRP A CA 1
ATOM 608 C C . TRP A 1 84 ? -2.169 2.735 -3.899 1.00 96.31 84 TRP A C 1
ATOM 610 O O . TRP A 1 84 ? -1.364 2.008 -4.490 1.00 96.31 84 TRP A O 1
ATOM 620 N N . LEU A 1 85 ? -3.117 3.409 -4.558 1.00 96.06 85 LEU A N 1
ATOM 621 C CA . LEU A 1 85 ? -3.328 3.281 -6.005 1.00 96.06 85 LEU A CA 1
ATOM 622 C C . LEU A 1 85 ? -2.097 3.715 -6.817 1.00 96.06 85 LEU A C 1
ATOM 624 O O . LEU A 1 85 ? -1.725 3.052 -7.788 1.00 96.06 85 LEU A O 1
ATOM 628 N N . LYS A 1 86 ? -1.401 4.780 -6.394 1.00 96.88 86 LYS A N 1
ATOM 629 C CA . LYS A 1 86 ? -0.115 5.171 -7.001 1.00 96.88 86 LYS A CA 1
ATOM 630 C C . LYS A 1 86 ? 0.946 4.077 -6.841 1.00 96.88 86 LYS A C 1
ATOM 632 O O . LYS A 1 86 ? 1.631 3.743 -7.809 1.00 96.88 86 LYS A O 1
ATOM 637 N N . SER A 1 87 ? 1.048 3.474 -5.657 1.00 96.19 87 SER A N 1
ATOM 638 C CA . SER A 1 87 ? 1.989 2.377 -5.376 1.00 96.19 87 SER A CA 1
ATOM 639 C C . SER A 1 87 ? 1.730 1.150 -6.257 1.00 96.19 87 SER A C 1
ATOM 641 O O . SER A 1 87 ? 2.675 0.515 -6.739 1.00 96.19 87 SER A O 1
ATOM 643 N N . CYS A 1 88 ? 0.462 0.871 -6.575 1.00 96.75 88 CYS A N 1
ATOM 644 C CA . CYS A 1 88 ? 0.082 -0.193 -7.503 1.00 96.75 88 CYS A CA 1
ATOM 645 C C . CYS A 1 88 ? 0.701 -0.063 -8.906 1.00 96.75 88 CYS A C 1
ATOM 647 O O . CYS A 1 88 ? 0.912 -1.079 -9.578 1.00 96.75 88 CYS A O 1
ATOM 649 N N . GLY A 1 89 ? 1.076 1.148 -9.339 1.00 95.19 89 GLY A N 1
ATOM 650 C CA . GLY A 1 89 ? 1.792 1.367 -10.599 1.00 95.19 89 GLY A CA 1
ATOM 651 C C . GLY A 1 89 ? 3.140 0.635 -10.674 1.00 95.19 89 GLY A C 1
ATOM 652 O O . GLY A 1 89 ? 3.485 0.086 -11.725 1.00 95.19 89 GLY A O 1
ATOM 653 N N . ALA A 1 90 ? 3.871 0.577 -9.557 1.00 95.38 90 ALA A N 1
ATOM 654 C CA . ALA A 1 90 ? 5.136 -0.148 -9.445 1.00 95.38 90 ALA A CA 1
ATOM 655 C C . ALA A 1 90 ? 4.924 -1.610 -9.021 1.00 95.38 90 ALA A C 1
ATOM 657 O O . ALA A 1 90 ? 5.533 -2.512 -9.599 1.00 95.38 90 ALA A O 1
ATOM 658 N N . LEU A 1 91 ? 4.028 -1.862 -8.058 1.00 95.19 91 LEU A N 1
ATOM 659 C CA . LEU A 1 91 ? 3.803 -3.201 -7.497 1.00 95.19 91 LEU A CA 1
ATOM 660 C C . LEU A 1 91 ? 3.311 -4.205 -8.543 1.00 95.19 91 LEU A C 1
ATOM 662 O O . LEU A 1 91 ? 3.774 -5.340 -8.565 1.00 95.19 91 LEU A O 1
ATOM 666 N N . ARG A 1 92 ? 2.457 -3.784 -9.483 1.00 94.06 92 ARG A N 1
ATOM 667 C CA . ARG A 1 92 ? 1.965 -4.655 -10.566 1.00 94.06 92 ARG A CA 1
ATOM 668 C C . ARG A 1 92 ? 3.073 -5.158 -11.503 1.00 94.06 92 ARG A C 1
ATOM 670 O O . ARG A 1 92 ? 2.890 -6.179 -12.160 1.00 94.06 92 ARG A O 1
ATOM 677 N N . LYS A 1 93 ? 4.198 -4.442 -11.585 1.00 93.25 93 LYS A N 1
ATOM 678 C CA . LYS A 1 93 ? 5.369 -4.818 -12.395 1.00 93.25 93 LYS A CA 1
ATOM 679 C C . LYS A 1 93 ? 6.384 -5.646 -11.602 1.00 93.25 93 LYS A C 1
ATOM 681 O O . LYS A 1 93 ? 7.339 -6.153 -12.181 1.00 93.25 93 LYS A O 1
ATOM 686 N N . ARG A 1 94 ? 6.211 -5.755 -10.281 1.00 89.62 94 ARG A N 1
ATOM 687 C CA . ARG A 1 94 ? 7.138 -6.453 -9.394 1.00 89.62 94 ARG A CA 1
ATOM 688 C C . ARG A 1 94 ? 6.914 -7.958 -9.494 1.00 89.62 94 ARG A C 1
ATOM 690 O O . ARG A 1 94 ? 5.815 -8.436 -9.232 1.00 89.62 94 ARG A O 1
ATOM 697 N N . ASN A 1 95 ? 7.972 -8.695 -9.815 1.00 85.06 95 ASN A N 1
ATOM 698 C CA . ASN A 1 95 ? 7.982 -10.147 -9.695 1.00 85.06 95 ASN A CA 1
ATOM 699 C C . ASN A 1 95 ? 8.465 -10.512 -8.281 1.00 85.06 95 ASN A C 1
ATOM 701 O O . ASN A 1 95 ? 9.659 -10.455 -7.994 1.00 85.06 95 ASN A O 1
ATOM 705 N N . SER A 1 96 ? 7.526 -10.762 -7.372 1.00 82.56 96 SER A N 1
ATOM 706 C CA . SER A 1 96 ? 7.788 -11.199 -5.996 1.00 82.56 96 SER A CA 1
ATOM 707 C C . SER A 1 96 ? 6.898 -12.386 -5.657 1.00 82.56 96 SER A C 1
ATOM 709 O O . SER A 1 96 ? 5.919 -12.632 -6.350 1.00 82.56 96 SER A O 1
ATOM 711 N N . GLU A 1 97 ? 7.187 -13.067 -4.553 1.00 83.25 97 GLU A N 1
ATOM 712 C CA . GLU A 1 97 ? 6.387 -14.200 -4.057 1.00 83.25 97 GLU A CA 1
ATOM 713 C C . GLU A 1 97 ? 4.918 -13.838 -3.815 1.00 83.25 97 GLU A C 1
ATOM 715 O O . GLU A 1 97 ? 4.034 -14.674 -3.961 1.00 83.25 97 GLU A O 1
ATOM 720 N N . ILE A 1 98 ? 4.653 -12.572 -3.489 1.00 84.62 98 ILE A N 1
ATOM 721 C CA . ILE A 1 98 ? 3.304 -12.030 -3.348 1.00 84.62 98 ILE A CA 1
ATOM 722 C C . ILE A 1 98 ? 2.770 -11.617 -4.724 1.00 84.62 98 ILE A C 1
ATOM 724 O O . ILE A 1 98 ? 3.391 -10.810 -5.426 1.00 84.62 98 ILE A O 1
ATOM 728 N N . ASN A 1 99 ? 1.575 -12.103 -5.072 1.00 90.06 99 ASN A N 1
ATOM 729 C CA . ASN A 1 99 ? 0.867 -11.741 -6.300 1.00 90.06 99 ASN A CA 1
ATOM 730 C C . ASN A 1 99 ? 0.228 -10.340 -6.204 1.00 90.06 99 ASN A C 1
ATOM 732 O O . ASN A 1 99 ? -0.988 -10.175 -6.078 1.00 90.06 99 ASN A O 1
ATOM 736 N N . TRP A 1 100 ? 1.061 -9.305 -6.315 1.00 93.50 100 TRP A N 1
ATOM 737 C CA . TRP A 1 100 ? 0.624 -7.905 -6.286 1.00 93.50 100 TRP A CA 1
ATOM 738 C C . TRP A 1 100 ? -0.346 -7.529 -7.405 1.00 93.50 100 TRP A C 1
ATOM 740 O O . TRP A 1 100 ? -1.134 -6.597 -7.248 1.00 93.50 100 TRP A O 1
ATOM 750 N N . ARG A 1 101 ? -0.305 -8.234 -8.542 1.00 94.25 101 ARG A N 1
ATOM 751 C CA . ARG A 1 101 ? -1.186 -7.947 -9.682 1.00 94.25 101 ARG A CA 1
ATOM 752 C C . ARG A 1 101 ? -2.650 -8.141 -9.294 1.00 94.25 101 ARG A C 1
ATOM 754 O O . ARG A 1 101 ? -3.469 -7.290 -9.627 1.00 94.25 101 ARG A O 1
ATOM 761 N N . GLN A 1 102 ? -2.951 -9.218 -8.568 1.00 93.75 102 GLN A N 1
ATOM 762 C CA . GLN A 1 102 ? -4.302 -9.519 -8.097 1.00 93.75 102 GLN A CA 1
ATOM 763 C C . GLN A 1 102 ? -4.767 -8.528 -7.025 1.00 93.75 102 GLN A C 1
ATOM 765 O O . GLN A 1 102 ? -5.855 -7.974 -7.147 1.00 93.75 102 GLN A O 1
ATOM 770 N N . VAL A 1 103 ? -3.925 -8.237 -6.027 1.00 94.25 103 VAL A N 1
ATOM 771 C CA . VAL A 1 103 ? -4.244 -7.266 -4.962 1.00 94.25 103 VAL A CA 1
ATOM 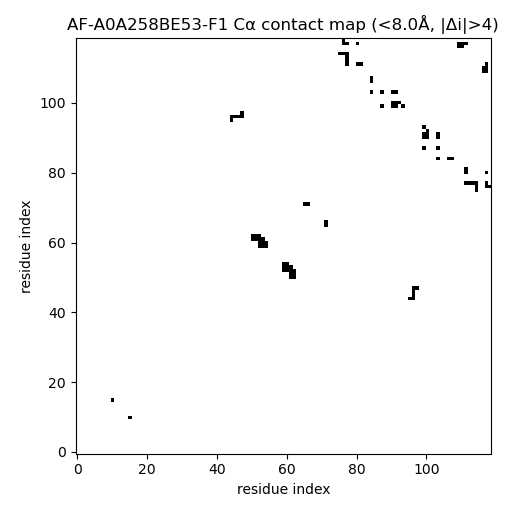772 C C . VAL A 1 103 ? -4.561 -5.890 -5.553 1.00 94.25 103 VAL A C 1
ATOM 774 O O . VAL A 1 103 ? -5.568 -5.273 -5.215 1.00 94.25 103 VAL A O 1
ATOM 777 N N . CYS A 1 104 ? -3.743 -5.429 -6.499 1.00 96.31 104 CYS A N 1
ATOM 778 C CA . CYS A 1 104 ? -3.974 -4.157 -7.170 1.00 96.31 104 CYS A CA 1
ATOM 779 C C . CYS A 1 104 ? -5.204 -4.166 -8.086 1.00 96.31 104 CYS A C 1
ATOM 781 O O . CYS A 1 104 ? -5.822 -3.120 -8.259 1.00 96.31 104 CYS A O 1
ATOM 783 N N . ALA A 1 105 ? -5.581 -5.302 -8.681 1.00 95.69 105 ALA A N 1
ATOM 784 C CA . ALA A 1 105 ? -6.822 -5.394 -9.452 1.00 95.69 105 ALA A CA 1
ATOM 785 C C . ALA A 1 105 ? -8.051 -5.213 -8.546 1.00 95.69 105 ALA A C 1
ATOM 787 O O . ALA A 1 105 ? -8.929 -4.420 -8.876 1.00 95.69 105 ALA A O 1
ATOM 788 N N . LEU A 1 106 ? -8.060 -5.866 -7.378 1.00 94.94 106 LEU A N 1
ATOM 789 C CA . LEU A 1 106 ? -9.113 -5.702 -6.372 1.00 94.94 106 LEU A CA 1
ATOM 790 C C . LEU A 1 106 ? -9.178 -4.258 -5.866 1.00 94.94 106 LEU A C 1
ATOM 792 O O . LEU A 1 106 ? -10.244 -3.652 -5.887 1.00 94.94 106 LEU A O 1
ATOM 796 N N . ALA A 1 107 ? -8.033 -3.666 -5.519 1.00 95.38 107 ALA A N 1
ATOM 797 C CA . ALA A 1 107 ? -7.976 -2.276 -5.068 1.00 95.38 107 ALA A CA 1
ATOM 798 C C . ALA A 1 107 ? -8.538 -1.282 -6.106 1.00 95.38 107 ALA A C 1
ATOM 800 O O . ALA A 1 107 ? -9.201 -0.321 -5.739 1.00 95.38 107 ALA A O 1
ATOM 801 N N . ASN A 1 108 ? -8.338 -1.517 -7.407 1.00 94.81 108 ASN A N 1
ATOM 802 C CA . ASN A 1 108 ? -8.924 -0.658 -8.446 1.00 94.81 108 ASN A CA 1
ATOM 803 C C . ASN A 1 108 ? -10.451 -0.802 -8.578 1.00 94.81 108 ASN A C 1
ATOM 805 O O . ASN A 1 108 ? -11.079 0.070 -9.173 1.00 94.81 108 ASN A O 1
ATOM 809 N N . SER A 1 109 ? -11.045 -1.881 -8.060 1.00 95.00 109 SER A N 1
ATOM 810 C CA . SER A 1 109 ? -12.501 -2.081 -8.076 1.00 95.00 109 SER A CA 1
ATOM 811 C C . SER A 1 109 ? -13.223 -1.432 -6.890 1.00 95.00 109 SER A C 1
ATOM 813 O O . SER A 1 109 ? -14.437 -1.253 -6.940 1.00 95.00 109 SER A O 1
ATOM 815 N N . VAL A 1 110 ? -12.487 -1.041 -5.845 1.00 95.94 110 VAL A N 1
ATOM 816 C CA . VAL A 1 110 ? -13.045 -0.385 -4.657 1.00 95.94 110 VAL A CA 1
ATOM 817 C C . VAL A 1 110 ? -13.170 1.119 -4.896 1.00 95.94 110 VAL A C 1
ATOM 819 O O . VAL A 1 110 ? -12.221 1.793 -5.304 1.00 95.94 110 VAL A O 1
ATOM 822 N N . SER A 1 111 ? -14.350 1.667 -4.605 1.00 92.69 111 SER A N 1
ATOM 823 C CA . SER A 1 111 ? -14.588 3.109 -4.654 1.00 92.69 111 SER A CA 1
ATOM 824 C C . SER A 1 111 ? -13.817 3.826 -3.547 1.00 92.69 111 SER A C 1
ATOM 826 O O . SER A 1 111 ? -14.036 3.565 -2.369 1.00 92.69 111 SER A O 1
ATOM 828 N N . SER A 1 112 ? -13.004 4.825 -3.900 1.00 88.38 112 SER A N 1
ATOM 829 C CA . SER A 1 112 ? -12.261 5.655 -2.934 1.00 88.38 112 SER A CA 1
ATOM 830 C C . SER A 1 112 ? -13.148 6.431 -1.945 1.00 88.38 112 SER A C 1
ATOM 832 O O . SER A 1 112 ? -12.633 7.050 -1.018 1.00 88.38 112 SER A O 1
ATOM 834 N N . ARG A 1 113 ? -14.466 6.480 -2.183 1.00 89.19 113 ARG A N 1
ATOM 835 C CA . ARG A 1 113 ? -15.451 7.157 -1.324 1.00 89.19 113 ARG A CA 1
ATOM 836 C C . ARG A 1 113 ? -16.122 6.210 -0.329 1.00 89.19 113 ARG A C 1
ATOM 838 O O . ARG A 1 113 ? -16.766 6.690 0.597 1.00 89.19 113 ARG A O 1
ATOM 845 N N . ASP A 1 114 ? -15.996 4.903 -0.534 1.00 92.44 114 ASP A N 1
ATOM 846 C CA . ASP A 1 114 ? -16.580 3.892 0.339 1.00 92.44 114 ASP A CA 1
ATOM 847 C C . ASP A 1 114 ? -15.542 3.465 1.382 1.00 92.44 114 ASP A C 1
ATOM 849 O O . ASP A 1 114 ? -14.698 2.602 1.150 1.00 92.44 114 ASP A O 1
ATOM 853 N N . THR A 1 115 ? -15.574 4.128 2.538 1.00 90.06 115 THR A N 1
ATOM 854 C CA . THR A 1 115 ? -14.626 3.883 3.633 1.00 90.06 115 THR A CA 1
ATOM 855 C C . THR A 1 115 ? -14.762 2.492 4.240 1.00 90.06 115 THR A C 1
ATOM 857 O O . THR A 1 115 ? -13.783 1.990 4.787 1.00 90.06 115 THR A O 1
ATOM 860 N N . GLN A 1 116 ? -15.942 1.870 4.146 1.00 90.19 116 GLN A N 1
ATOM 861 C CA . GLN A 1 116 ? -16.157 0.509 4.632 1.00 90.19 116 GLN A CA 1
ATOM 862 C C . GLN A 1 116 ? -15.589 -0.514 3.652 1.00 90.19 116 GLN A C 1
ATOM 864 O O . GLN A 1 116 ? -14.940 -1.454 4.091 1.00 90.19 116 GLN A O 1
ATOM 869 N N . ALA A 1 117 ? -15.748 -0.304 2.342 1.00 91.50 117 ALA A N 1
ATOM 870 C CA . ALA A 1 117 ? -15.187 -1.202 1.330 1.00 91.50 117 ALA A CA 1
ATOM 871 C C . ALA A 1 117 ? -13.648 -1.153 1.223 1.00 91.50 117 ALA A C 1
ATOM 873 O O . ALA A 1 117 ? -13.049 -2.066 0.659 1.00 91.50 117 ALA A O 1
ATOM 874 N N . ILE A 1 118 ? -13.005 -0.086 1.714 1.00 93.19 118 ILE A N 1
ATOM 875 C CA . ILE A 1 118 ? -11.537 0.054 1.739 1.00 93.19 118 ILE A CA 1
ATOM 876 C C . ILE A 1 118 ? -10.880 -0.778 2.860 1.00 93.19 118 ILE A C 1
ATOM 878 O O . ILE A 1 118 ? -9.699 -1.112 2.736 1.00 93.19 118 ILE A O 1
ATOM 882 N N . ARG A 1 119 ? -11.602 -1.074 3.948 1.00 89.75 119 ARG A N 1
ATOM 883 C CA . ARG A 1 119 ? -11.097 -1.857 5.092 1.00 89.75 119 ARG A CA 1
ATOM 884 C C . ARG A 1 119 ? -11.067 -3.351 4.790 1.00 89.75 119 ARG A C 1
ATOM 886 O O . ARG A 1 119 ? -10.102 -3.993 5.260 1.00 89.75 119 ARG A O 1
#

Foldseek 3Di:
DDDDDDDPDDDDDPVVVVVVVVVVVVVVVVVVPDDDDPDDPDDDADADDDPCWDDDPVDIDHDDDCVVDPCSVVDQCLVCLVVVLVVLVVQCVDDGNDNSVVVNVLSVVDDSPPSPSSD

Nearest PDB structures (foldseek):
  2g6g-assembly1_A  TM=7.147E-01  e=2.827E-01  Neisseria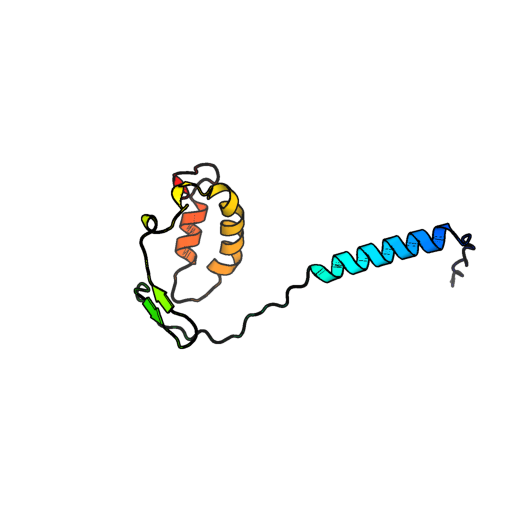 gonorrhoeae FA 1090

Sequence (119 aa):
MSSKSNTFKKLTGSKSLWCSVFAISIISFIAGCSTPPTRGTAYRSSGGAAPGSYSSSIASFQAVSWGALPGWQEDSLAQAWPAWLKSCGALRKRNSEINWRQVCALANSVSSRDTQAIR

Secondary structure (DSSP, 8-state):
------------HHHHHHHHHHHHHHHHHHHTT-------S------SS--SEEE-SS-EEE---GGGSTTTTTS-HHHHHHHHHHHHHHHTT--SSS-HHHHHHHHHHS-TT-TTTT-

Radius of gyration: 26.02 Å; Cα contacts (8 Å, |Δi|>4): 52; chains: 1; bounding box: 44×70×56 Å

Solvent-accessible surface area (backbone atoms only — not comparable to full-atom values): 7979 Å² total; per-residue (Å²): 137,88,83,80,82,80,78,86,73,88,67,65,78,68,61,56,52,52,55,48,53,54,50,51,52,53,52,59,60,61,65,71,75,70,77,78,85,89,71,81,93,76,80,82,88,76,72,84,61,85,71,65,62,49,77,57,102,87,52,72,48,70,65,73,60,74,86,74,44,86,64,57,87,76,55,64,62,52,78,51,43,66,58,52,58,56,48,36,70,56,40,51,73,50,91,57,80,60,69,37,51,60,57,43,52,54,57,70,72,47,57,78,82,41,64,75,78,71,110